Protein AF-A0A1V5QAW3-F1 (afdb_monomer_lite)

Radius of gyration: 20.43 Å; chains: 1; bounding box: 55×37×56 Å

Sequence (153 aa):
MAGRIIGFLFLLMLLAGGYFMFDMFRQIDKVNENIQGEWDIPAQLGEDSCDCWQFTTDGKAEGNTGVALSFTKNKKTGERSNIVEYTYVIEEYTDSADTVRTHIVVTTSGVKRSEMVSREIRITSLSKMEMSVTFVNDRFHTDITRLTRPTMF

pLDDT: mean 74.69, std 13.49, range [30.33, 92.0]

Structure (mmCIF, N/CA/C/O backbone):
data_AF-A0A1V5QAW3-F1
#
_entry.id   AF-A0A1V5QAW3-F1
#
loop_
_atom_site.group_PDB
_atom_site.id
_atom_site.type_symbol
_atom_site.label_atom_id
_atom_site.label_alt_id
_atom_site.label_comp_id
_atom_site.label_asym_id
_atom_site.label_entity_id
_atom_site.label_seq_id
_atom_site.pdbx_PDB_ins_code
_atom_site.Cartn_x
_atom_site.Cartn_y
_atom_site.Cartn_z
_atom_site.occupancy
_atom_site.B_iso_or_equiv
_atom_site.auth_seq_id
_atom_site.auth_comp_id
_atom_site.auth_asym_id
_atom_site.auth_atom_id
_atom_site.pdbx_PDB_model_num
ATOM 1 N N . MET A 1 1 ? 35.613 19.605 -37.678 1.00 63.88 1 MET A N 1
ATOM 2 C CA . MET A 1 1 ? 35.535 18.403 -36.813 1.00 63.88 1 MET A CA 1
ATOM 3 C C . MET A 1 1 ? 34.874 18.683 -35.467 1.00 63.88 1 MET A C 1
ATOM 5 O O . MET A 1 1 ? 33.942 17.963 -35.142 1.00 63.88 1 MET A O 1
ATOM 9 N N . ALA A 1 2 ? 35.259 19.737 -34.735 1.00 70.44 2 ALA A N 1
ATOM 10 C CA . ALA A 1 2 ? 34.699 20.052 -33.410 1.00 70.44 2 ALA A CA 1
ATOM 11 C C . ALA A 1 2 ? 33.154 20.128 -33.355 1.00 70.44 2 ALA A C 1
ATOM 13 O O . ALA A 1 2 ? 32.551 19.498 -32.496 1.00 70.44 2 ALA A O 1
ATOM 14 N N . GLY A 1 3 ? 32.494 20.787 -34.317 1.00 74.81 3 GLY A N 1
ATOM 15 C CA . GLY A 1 3 ? 31.022 20.872 -34.347 1.00 74.81 3 GLY A CA 1
ATOM 16 C C . GLY A 1 3 ? 30.298 19.527 -34.531 1.00 74.81 3 GLY A C 1
ATOM 17 O O . GLY A 1 3 ? 29.207 19.342 -34.002 1.00 74.81 3 GLY A O 1
ATOM 18 N N . ARG A 1 4 ? 30.922 18.552 -35.212 1.00 80.56 4 ARG A N 1
ATOM 19 C CA . ARG A 1 4 ? 30.372 17.188 -35.340 1.00 80.56 4 ARG A CA 1
ATOM 20 C C . ARG A 1 4 ? 30.511 16.397 -34.039 1.00 80.56 4 ARG A C 1
ATOM 22 O O . ARG A 1 4 ? 29.608 15.646 -33.696 1.00 80.56 4 ARG A O 1
ATOM 29 N N . ILE A 1 5 ? 31.609 16.602 -33.310 1.00 84.81 5 ILE A N 1
ATOM 30 C CA . ILE A 1 5 ? 31.850 15.974 -32.003 1.00 84.81 5 ILE A CA 1
ATOM 31 C C . ILE A 1 5 ? 30.857 16.519 -30.965 1.00 84.81 5 ILE A C 1
ATOM 33 O O . ILE A 1 5 ? 30.237 15.743 -30.248 1.00 84.81 5 ILE A O 1
ATOM 37 N N . ILE A 1 6 ? 30.636 17.838 -30.939 1.00 84.25 6 ILE A N 1
ATOM 38 C CA . ILE A 1 6 ? 29.661 18.473 -30.035 1.00 84.25 6 ILE A CA 1
ATOM 39 C C . ILE A 1 6 ? 28.233 18.015 -30.357 1.00 84.25 6 ILE A C 1
ATOM 41 O O . ILE A 1 6 ? 27.489 17.664 -29.446 1.00 84.25 6 ILE A O 1
ATOM 45 N N . GLY A 1 7 ? 27.860 17.955 -31.641 1.00 87.31 7 GLY A N 1
ATOM 46 C CA . GLY A 1 7 ? 26.546 17.450 -32.053 1.00 87.31 7 GLY A CA 1
ATOM 47 C C . GLY A 1 7 ? 26.313 15.991 -31.645 1.00 87.31 7 GLY A C 1
ATOM 48 O O . GLY A 1 7 ? 25.228 15.648 -31.183 1.00 87.31 7 GLY A O 1
ATOM 49 N N . PHE A 1 8 ? 27.343 15.147 -31.742 1.00 89.75 8 PHE A N 1
ATOM 50 C CA . PHE A 1 8 ? 27.276 13.756 -31.292 1.00 89.75 8 PHE A CA 1
ATOM 51 C C . PHE A 1 8 ? 27.103 13.642 -29.768 1.00 89.75 8 PHE A C 1
ATOM 53 O O . PHE A 1 8 ? 26.274 12.865 -29.303 1.00 89.75 8 PHE A O 1
ATOM 60 N N . LEU A 1 9 ? 27.818 14.459 -28.987 1.00 88.00 9 LEU A N 1
ATOM 61 C CA . LEU A 1 9 ? 27.662 14.509 -27.527 1.00 88.00 9 LEU A CA 1
ATOM 62 C C . LEU A 1 9 ? 26.261 14.981 -27.107 1.00 88.00 9 LEU A C 1
ATOM 64 O O . LEU A 1 9 ? 25.666 14.401 -26.202 1.00 88.00 9 LEU A O 1
ATOM 68 N N . PHE A 1 10 ? 25.704 15.981 -27.795 1.00 89.31 10 PHE A N 1
ATOM 69 C CA . PHE A 1 10 ? 24.335 16.446 -27.552 1.00 89.31 10 PHE A CA 1
ATOM 70 C C . PHE A 1 10 ? 23.291 15.365 -27.853 1.00 89.31 10 PHE A C 1
ATOM 72 O O . PHE A 1 10 ? 22.341 15.189 -27.091 1.00 89.31 10 PHE A O 1
ATOM 79 N N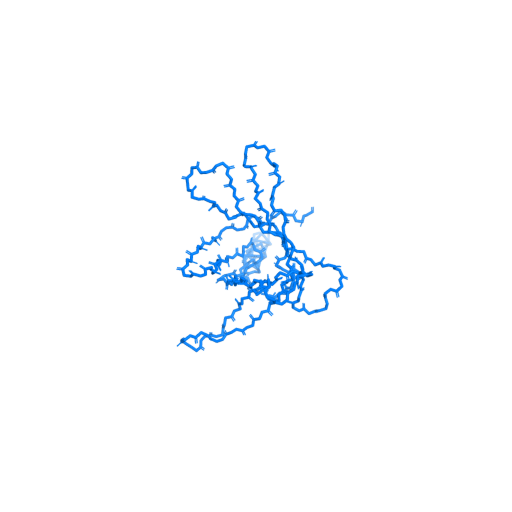 . LEU A 1 11 ? 23.481 14.612 -28.939 1.00 92.00 11 LEU A N 1
ATOM 80 C CA . LEU A 1 11 ? 22.603 13.499 -29.291 1.00 92.00 11 LEU A CA 1
ATOM 81 C C . LEU A 1 11 ? 22.652 12.387 -28.233 1.00 92.00 11 LEU A C 1
ATOM 83 O O . LEU A 1 11 ? 21.608 11.873 -27.842 1.00 92.00 11 LEU A O 1
ATOM 87 N N . LEU A 1 12 ? 23.844 12.055 -27.726 1.00 90.62 12 LEU A N 1
ATOM 88 C CA . LEU A 1 12 ? 24.000 11.091 -26.633 1.00 90.62 12 LEU A CA 1
ATOM 89 C C . LEU A 1 12 ? 23.307 11.559 -25.348 1.00 90.62 12 LEU A C 1
ATOM 91 O O . LEU A 1 12 ? 22.642 10.755 -24.699 1.00 90.62 12 LEU A O 1
ATOM 95 N N . MET A 1 13 ? 23.404 12.847 -25.002 1.00 88.62 13 MET A N 1
ATOM 96 C CA . MET A 1 13 ? 22.686 13.410 -23.852 1.00 88.62 13 MET A CA 1
ATOM 97 C C . MET A 1 13 ? 21.165 13.331 -24.017 1.00 88.62 13 MET A C 1
ATOM 99 O O . MET A 1 13 ? 20.475 12.971 -23.067 1.00 88.62 13 MET A O 1
ATOM 103 N N . LEU A 1 14 ? 20.635 13.617 -25.211 1.00 90.44 14 LEU A N 1
ATOM 104 C CA . LEU A 1 14 ? 19.201 13.500 -25.499 1.00 90.44 14 LEU A CA 1
ATOM 105 C C . LEU A 1 14 ? 18.707 12.054 -25.401 1.00 90.44 14 LEU A C 1
ATOM 107 O O . LEU A 1 14 ? 17.664 11.808 -24.801 1.00 90.44 14 LEU A O 1
ATOM 111 N N . LEU A 1 15 ? 19.461 11.099 -25.952 1.00 90.06 15 LEU A N 1
ATOM 112 C CA . LEU A 1 15 ? 19.127 9.677 -25.863 1.00 90.06 15 LEU A CA 1
ATOM 113 C C . LEU A 1 15 ? 19.179 9.177 -24.415 1.00 90.06 15 LEU A C 1
ATOM 115 O O . LEU A 1 15 ? 18.267 8.476 -23.984 1.00 90.06 15 LEU A O 1
ATOM 119 N N . ALA A 1 16 ? 20.197 9.580 -23.649 1.00 85.69 16 ALA A N 1
ATOM 120 C CA . ALA A 1 16 ? 20.301 9.246 -22.233 1.00 85.69 16 ALA A CA 1
ATOM 121 C C . ALA A 1 16 ? 19.137 9.846 -21.428 1.00 85.69 16 ALA A C 1
ATOM 123 O O . ALA A 1 16 ? 18.463 9.125 -20.697 1.00 85.69 16 ALA A O 1
ATOM 124 N N . GLY A 1 17 ? 18.844 11.138 -21.600 1.00 83.25 17 GLY A N 1
ATOM 125 C CA . GLY A 1 17 ? 17.733 11.807 -20.917 1.00 83.25 17 GLY A CA 1
ATOM 126 C C . GLY A 1 17 ? 16.368 11.211 -21.272 1.00 83.25 17 GLY A C 1
ATOM 127 O O . GLY A 1 17 ? 15.544 10.985 -20.387 1.00 83.25 17 GLY A O 1
ATOM 128 N N . GLY A 1 18 ? 16.146 10.886 -22.549 1.00 83.75 18 GLY A N 1
ATOM 129 C CA . GLY A 1 18 ? 14.936 10.207 -23.010 1.00 83.75 18 GLY A CA 1
ATOM 130 C C . GLY A 1 18 ? 14.784 8.805 -22.417 1.00 83.75 18 GLY A C 1
ATOM 131 O O . GLY A 1 18 ? 13.693 8.445 -21.981 1.00 83.75 18 GLY A O 1
ATOM 132 N N . TYR A 1 19 ? 15.880 8.045 -22.330 1.00 84.25 19 TYR A N 1
ATOM 133 C CA . TYR A 1 19 ? 15.893 6.736 -21.677 1.00 84.25 19 TYR A CA 1
ATOM 134 C C . TYR A 1 19 ? 15.536 6.836 -20.189 1.00 84.25 19 TYR A C 1
ATOM 136 O O . TYR A 1 19 ? 14.671 6.096 -19.732 1.00 84.25 19 TYR A O 1
ATOM 144 N N . PHE A 1 20 ? 16.128 7.782 -19.449 1.00 76.56 20 PHE A N 1
ATOM 145 C CA . PHE A 1 20 ? 15.796 7.997 -18.035 1.00 76.56 20 PHE A CA 1
ATOM 146 C C . PHE A 1 20 ? 14.326 8.373 -17.835 1.00 76.56 20 PHE A C 1
ATOM 148 O O . PHE A 1 20 ? 13.669 7.811 -16.963 1.00 76.56 20 PHE A O 1
ATOM 155 N N . MET A 1 21 ? 13.789 9.274 -18.663 1.00 73.94 21 MET A N 1
ATOM 156 C CA . MET A 1 21 ? 12.374 9.649 -18.602 1.00 73.94 21 MET A CA 1
ATOM 157 C C . MET A 1 21 ? 11.461 8.457 -18.903 1.00 73.94 21 MET A C 1
ATOM 159 O O . MET A 1 21 ? 10.479 8.250 -18.200 1.00 73.94 21 MET A O 1
ATOM 163 N N . PHE A 1 22 ? 11.787 7.641 -19.906 1.00 76.19 22 PHE A N 1
ATOM 164 C CA . PHE A 1 22 ? 11.003 6.449 -20.233 1.00 76.19 22 PHE A CA 1
ATOM 165 C C . PHE A 1 22 ? 11.051 5.397 -19.116 1.00 76.19 22 PHE A C 1
ATOM 167 O O . PHE A 1 22 ? 10.022 4.850 -18.728 1.00 76.19 22 PHE A O 1
ATOM 174 N N . ASP A 1 23 ? 12.235 5.146 -18.562 1.00 73.75 23 ASP A N 1
ATOM 175 C CA . ASP A 1 23 ? 12.438 4.189 -17.475 1.00 73.75 23 ASP A CA 1
ATOM 176 C C . ASP A 1 23 ? 11.713 4.605 -16.182 1.00 73.75 23 ASP A C 1
ATOM 178 O O . ASP A 1 23 ? 11.209 3.756 -15.446 1.00 73.75 23 ASP A O 1
ATOM 182 N N . MET A 1 24 ? 11.584 5.911 -15.941 1.00 64.31 24 MET A N 1
ATOM 183 C CA . MET A 1 24 ? 10.845 6.489 -14.816 1.00 64.31 24 MET A CA 1
ATOM 184 C C . MET A 1 24 ? 9.339 6.180 -14.866 1.00 64.31 24 MET A C 1
ATOM 186 O O . MET A 1 24 ? 8.722 5.950 -13.824 1.00 64.31 24 MET A O 1
ATOM 190 N N . PHE A 1 25 ? 8.762 6.123 -16.071 1.00 66.25 25 PHE A N 1
ATOM 191 C CA . PHE A 1 25 ? 7.346 5.806 -16.297 1.00 66.25 25 PHE A CA 1
ATOM 192 C C . PHE A 1 25 ? 7.084 4.327 -16.595 1.00 66.25 25 PHE A C 1
ATOM 194 O O . PHE A 1 25 ? 5.927 3.934 -16.758 1.00 66.25 25 PHE A O 1
ATOM 201 N N . ARG A 1 26 ? 8.125 3.487 -16.663 1.00 68.25 26 ARG A N 1
ATOM 202 C CA . ARG A 1 26 ? 7.938 2.052 -16.869 1.00 68.25 26 ARG A CA 1
ATOM 203 C C . ARG A 1 26 ? 7.222 1.463 -15.655 1.00 68.25 26 ARG A C 1
ATOM 205 O O . ARG A 1 26 ? 7.683 1.611 -14.522 1.00 68.25 26 ARG A O 1
ATOM 212 N N . GLN A 1 27 ? 6.104 0.787 -15.906 1.00 62.91 27 GLN A N 1
ATOM 213 C CA . GLN A 1 27 ? 5.406 0.019 -14.879 1.00 62.91 27 GLN A CA 1
ATOM 214 C C . GLN A 1 27 ? 6.350 -1.049 -14.318 1.00 62.91 27 GLN A C 1
ATOM 216 O O . GLN A 1 27 ? 7.135 -1.656 -15.054 1.00 62.91 27 GLN A O 1
ATOM 221 N N . ILE A 1 28 ? 6.306 -1.224 -13.002 1.00 69.44 28 ILE A N 1
ATOM 222 C CA . ILE A 1 28 ? 7.052 -2.262 -12.294 1.00 69.44 28 ILE A CA 1
ATOM 223 C C . ILE A 1 28 ? 6.069 -3.363 -11.930 1.00 69.44 28 ILE A C 1
ATOM 225 O O . ILE A 1 28 ? 4.914 -3.074 -11.603 1.00 69.44 28 ILE A O 1
ATOM 229 N N . ASP A 1 29 ? 6.547 -4.602 -11.929 1.00 68.62 29 ASP A N 1
ATOM 230 C CA . ASP A 1 29 ? 5.806 -5.711 -11.347 1.00 68.62 29 ASP A CA 1
ATOM 231 C C . ASP A 1 29 ? 5.481 -5.404 -9.877 1.00 68.62 29 ASP A C 1
ATOM 233 O O . ASP A 1 29 ? 6.319 -4.931 -9.094 1.00 68.62 29 ASP A O 1
ATOM 237 N N . LYS A 1 30 ? 4.220 -5.621 -9.506 1.00 72.56 30 LYS A N 1
ATOM 238 C CA . LYS A 1 30 ? 3.736 -5.411 -8.142 1.00 72.56 30 LYS A CA 1
ATOM 239 C C . LYS A 1 30 ? 4.192 -6.584 -7.287 1.00 72.56 30 LYS A C 1
ATOM 241 O O . LYS A 1 30 ? 3.639 -7.671 -7.380 1.00 72.56 30 LYS A O 1
ATOM 246 N N . VAL A 1 31 ? 5.181 -6.334 -6.444 1.00 73.06 31 VAL A N 1
ATOM 247 C CA . VAL A 1 31 ? 5.679 -7.282 -5.444 1.00 73.06 31 VAL A CA 1
ATOM 248 C C . VAL A 1 31 ? 5.610 -6.642 -4.064 1.00 73.06 31 VAL A C 1
ATOM 250 O O . VAL A 1 31 ? 5.568 -5.416 -3.942 1.00 73.06 31 VAL A O 1
ATOM 253 N N . ASN A 1 32 ? 5.621 -7.462 -3.021 1.00 71.06 32 ASN A N 1
ATOM 254 C CA . ASN A 1 32 ? 5.669 -7.024 -1.626 1.00 71.06 32 ASN A CA 1
ATOM 255 C C . ASN A 1 32 ? 6.829 -6.050 -1.341 1.00 71.06 32 ASN A C 1
ATOM 257 O O . ASN A 1 32 ? 6.623 -5.076 -0.621 1.00 71.06 32 ASN A O 1
ATOM 261 N N . GLU A 1 33 ? 7.997 -6.214 -1.973 1.00 72.44 33 GLU A N 1
ATOM 262 C CA . GLU A 1 33 ? 9.112 -5.249 -1.893 1.00 72.44 33 GLU A CA 1
ATOM 263 C C . GLU A 1 33 ? 8.724 -3.834 -2.358 1.00 72.44 33 GLU A C 1
ATOM 265 O O . GLU A 1 33 ? 9.135 -2.838 -1.765 1.00 72.44 33 GLU A O 1
ATOM 270 N N . ASN A 1 34 ? 7.876 -3.733 -3.384 1.00 71.75 34 ASN A N 1
ATOM 271 C CA . ASN A 1 34 ? 7.456 -2.458 -3.965 1.00 71.75 34 ASN A CA 1
ATOM 272 C C . ASN A 1 34 ? 6.293 -1.800 -3.205 1.00 71.75 34 ASN A C 1
ATOM 274 O O . ASN A 1 34 ? 6.013 -0.626 -3.452 1.00 71.75 34 ASN A O 1
ATOM 278 N N . ILE A 1 35 ? 5.635 -2.530 -2.296 1.00 73.69 35 ILE A N 1
ATOM 279 C CA . ILE A 1 35 ? 4.463 -2.075 -1.526 1.00 73.69 35 ILE A CA 1
ATOM 280 C C . ILE A 1 35 ? 4.835 -1.594 -0.110 1.00 73.69 35 ILE A C 1
ATOM 282 O O . ILE A 1 35 ? 4.027 -0.942 0.550 1.00 73.69 35 ILE A O 1
ATOM 286 N N . GLN A 1 36 ? 6.070 -1.827 0.345 1.00 75.88 36 GLN A N 1
ATOM 287 C CA . GLN A 1 36 ? 6.535 -1.365 1.657 1.00 75.88 36 GLN A CA 1
ATOM 288 C C . GLN A 1 36 ? 6.491 0.168 1.798 1.00 75.88 36 GLN A C 1
ATOM 290 O O . GLN A 1 36 ? 6.826 0.907 0.868 1.00 75.88 36 GLN A O 1
ATOM 295 N N . GLY A 1 37 ? 6.126 0.658 2.987 1.00 76.62 37 GLY A N 1
ATOM 296 C CA . GLY A 1 37 ? 6.075 2.091 3.297 1.00 76.62 37 GLY A CA 1
ATOM 297 C C . GLY A 1 37 ? 5.044 2.456 4.367 1.00 76.62 37 GLY A C 1
ATOM 298 O O . GLY A 1 37 ? 4.370 1.586 4.907 1.00 76.62 37 GLY A O 1
ATOM 299 N N . GLU A 1 38 ? 4.924 3.750 4.674 1.00 79.31 38 GLU A N 1
ATOM 300 C CA . GLU A 1 38 ? 3.888 4.319 5.555 1.00 79.31 38 GLU A CA 1
ATOM 301 C C . GLU A 1 38 ? 2.948 5.194 4.720 1.00 79.31 38 GLU A C 1
ATOM 303 O O . GLU A 1 38 ? 3.405 6.025 3.931 1.00 79.31 38 GLU A O 1
ATOM 308 N N . TRP A 1 39 ? 1.644 4.952 4.831 1.00 76.69 39 TRP A N 1
ATOM 309 C CA . TRP A 1 39 ? 0.593 5.601 4.059 1.00 76.69 39 TRP A CA 1
ATOM 310 C C . TRP A 1 39 ? -0.306 6.366 5.018 1.00 76.69 39 TRP A C 1
ATOM 312 O O . TRP A 1 39 ? -0.995 5.771 5.848 1.00 76.69 39 TRP A O 1
ATOM 322 N N . ASP A 1 40 ? -0.309 7.685 4.876 1.00 75.44 40 ASP A N 1
ATOM 323 C CA . ASP A 1 40 ? -1.132 8.571 5.686 1.00 75.44 40 ASP A CA 1
ATOM 324 C C . ASP A 1 40 ? -2.462 8.804 4.966 1.00 75.44 40 ASP A C 1
ATOM 326 O O . ASP A 1 40 ? -2.522 9.445 3.915 1.00 75.44 40 ASP A O 1
ATOM 330 N N . ILE A 1 41 ? -3.545 8.290 5.542 1.00 71.69 41 ILE A N 1
ATOM 331 C CA . ILE A 1 41 ? -4.909 8.562 5.108 1.00 71.69 41 ILE A CA 1
ATOM 332 C C . ILE A 1 41 ? -5.324 9.880 5.754 1.00 71.69 41 ILE A C 1
ATOM 334 O O . ILE A 1 41 ? -5.512 9.937 6.979 1.00 71.69 41 ILE A O 1
ATOM 338 N N . PRO A 1 42 ? -5.464 10.969 4.976 1.00 62.59 42 PRO A N 1
ATOM 339 C CA . PRO A 1 42 ? -5.964 12.205 5.534 1.00 62.59 42 PRO A CA 1
ATOM 340 C C . PRO A 1 42 ? -7.372 11.940 6.063 1.00 62.59 42 PRO A C 1
ATOM 342 O O . PRO A 1 42 ? -8.302 11.676 5.301 1.00 62.59 42 PRO A O 1
ATOM 345 N N . ALA A 1 43 ? -7.527 12.033 7.383 1.00 57.69 43 ALA A N 1
ATOM 346 C CA . ALA A 1 43 ? -8.840 12.272 7.947 1.00 57.69 43 ALA A CA 1
ATOM 347 C C . ALA A 1 43 ? -9.376 13.593 7.374 1.00 57.69 43 ALA A C 1
ATOM 349 O O . ALA A 1 43 ? -8.607 14.395 6.825 1.00 57.69 43 ALA A O 1
ATOM 350 N N . GLN A 1 44 ? -10.690 13.789 7.456 1.00 59.94 44 GLN A N 1
ATOM 351 C CA . GLN A 1 44 ? -11.378 14.933 6.860 1.00 59.94 44 GLN A CA 1
ATOM 352 C C . GLN A 1 44 ? -10.605 16.248 7.083 1.00 59.94 44 GLN A C 1
ATOM 354 O O . GLN A 1 44 ? -9.971 16.457 8.122 1.00 59.94 44 GLN A O 1
ATOM 359 N N . LEU A 1 45 ? -10.625 17.131 6.079 1.00 54.81 45 LEU A N 1
ATOM 360 C CA . LEU A 1 45 ? -9.962 18.438 6.133 1.00 54.81 45 LEU A CA 1
ATOM 361 C C . LEU A 1 45 ? -10.298 19.157 7.452 1.00 54.81 45 LEU A C 1
ATOM 363 O O . LEU A 1 45 ? -11.454 19.490 7.694 1.00 54.81 45 LEU A O 1
ATOM 367 N N . GLY A 1 46 ? -9.279 19.403 8.282 1.00 58.19 46 GLY A N 1
ATOM 368 C CA . GLY A 1 46 ? -9.418 20.067 9.584 1.00 58.19 46 GLY A CA 1
ATOM 369 C C . GLY A 1 46 ? -9.153 19.182 10.806 1.00 58.19 46 GLY A C 1
ATOM 370 O O . GLY A 1 46 ? -9.062 19.716 11.907 1.00 58.19 46 GLY A O 1
ATOM 371 N N . GLU A 1 47 ? -8.977 17.868 10.640 1.00 69.88 47 GLU A N 1
ATOM 372 C CA . GLU A 1 47 ? -8.641 16.982 11.759 1.00 69.88 47 GLU A CA 1
ATOM 373 C C . GLU A 1 47 ? -7.134 16.923 12.062 1.00 69.88 47 GLU A C 1
ATOM 375 O O . GLU A 1 47 ? -6.287 16.749 11.172 1.00 69.88 47 GLU A O 1
ATOM 380 N N . ASP A 1 48 ? -6.817 16.994 13.360 1.00 78.44 48 ASP A N 1
ATOM 381 C CA . ASP A 1 48 ? -5.463 16.884 13.921 1.00 78.44 48 ASP A CA 1
ATOM 382 C C . ASP A 1 48 ? -4.917 15.446 13.915 1.00 78.44 48 ASP A C 1
ATOM 384 O O . ASP A 1 48 ? -3.756 15.220 14.259 1.00 78.44 48 ASP A O 1
ATOM 388 N N . SER A 1 49 ? -5.733 14.472 13.515 1.00 79.75 49 SER A N 1
ATOM 389 C CA . SER A 1 49 ? -5.371 13.062 13.375 1.00 79.75 49 SER A CA 1
ATOM 390 C C . SER A 1 49 ? -5.380 12.606 11.915 1.00 79.75 49 SER A C 1
ATOM 392 O O . SER A 1 49 ? -6.057 13.180 11.061 1.00 79.75 49 SER 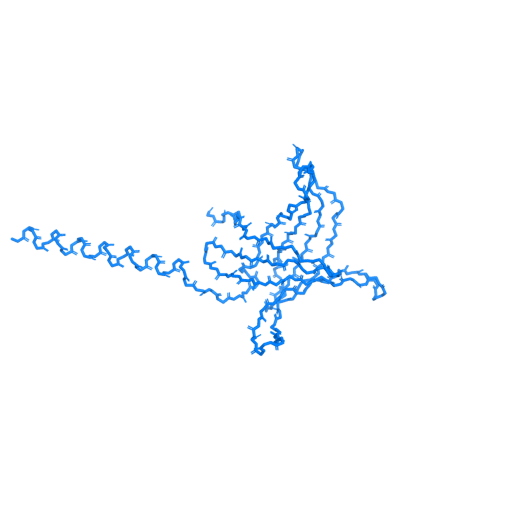A O 1
ATOM 394 N N . CYS A 1 50 ? -4.610 11.566 11.610 1.00 81.25 50 CYS A N 1
ATOM 395 C CA . CYS A 1 50 ? -4.734 10.766 10.389 1.00 81.25 50 CYS A CA 1
ATOM 396 C C . CYS A 1 50 ? -4.710 9.275 10.735 1.00 81.25 50 CYS A C 1
ATOM 398 O O . CYS A 1 50 ? -4.069 8.878 11.712 1.00 81.25 50 CYS A O 1
ATOM 400 N N . ASP A 1 51 ? -5.425 8.475 9.945 1.00 82.00 51 ASP A N 1
ATOM 401 C CA . ASP A 1 51 ? -5.282 7.017 9.968 1.00 82.00 51 ASP A CA 1
ATOM 402 C C . ASP A 1 51 ? -4.056 6.662 9.126 1.00 82.00 51 ASP A C 1
ATOM 404 O O . ASP A 1 51 ? -3.912 7.141 8.005 1.00 82.00 51 ASP A O 1
ATOM 408 N N . CYS A 1 52 ? -3.142 5.882 9.679 1.00 83.56 52 CYS A N 1
ATOM 409 C CA . CYS A 1 52 ? -1.859 5.570 9.074 1.00 83.56 52 CYS A CA 1
ATOM 410 C C . CYS A 1 52 ? -1.729 4.062 8.916 1.00 83.56 52 CYS A C 1
ATOM 412 O O . CYS A 1 52 ? -2.047 3.299 9.830 1.00 83.56 52 CYS A O 1
ATOM 414 N N . TRP A 1 53 ? -1.214 3.646 7.765 1.00 84.56 53 TRP A N 1
ATOM 415 C CA . TRP A 1 53 ? -0.965 2.249 7.438 1.00 84.56 53 TRP A CA 1
ATOM 416 C C . TRP A 1 53 ? 0.506 2.049 7.121 1.00 84.56 53 TRP A C 1
ATOM 418 O O . TRP A 1 53 ? 1.029 2.665 6.201 1.00 84.56 53 TRP A O 1
ATOM 428 N N . GLN A 1 54 ? 1.184 1.187 7.866 1.00 86.00 54 GLN A N 1
ATOM 429 C CA . GLN A 1 54 ? 2.579 0.846 7.628 1.00 86.00 54 GLN A CA 1
ATOM 430 C C . GLN A 1 54 ? 2.680 -0.591 7.122 1.00 86.00 54 GLN A C 1
ATOM 432 O O . GLN A 1 54 ? 2.320 -1.517 7.839 1.00 86.00 54 GLN A O 1
ATOM 437 N N . PHE A 1 55 ? 3.198 -0.771 5.910 1.00 83.56 55 PHE A N 1
ATOM 438 C CA . PHE A 1 55 ? 3.417 -2.067 5.274 1.00 83.56 55 PHE A CA 1
ATOM 439 C C . PHE A 1 55 ? 4.892 -2.436 5.363 1.00 83.56 55 PHE A C 1
ATOM 441 O O . PHE A 1 55 ? 5.761 -1.673 4.931 1.00 83.56 55 PHE A O 1
ATOM 448 N N . THR A 1 56 ? 5.178 -3.613 5.907 1.00 82.06 56 THR A N 1
ATOM 449 C CA . THR A 1 56 ? 6.532 -4.150 6.028 1.00 82.06 56 THR A CA 1
ATOM 450 C C . THR A 1 56 ? 6.592 -5.570 5.480 1.00 82.06 56 THR A C 1
ATOM 452 O O . THR A 1 56 ? 5.593 -6.294 5.416 1.00 82.06 56 THR A O 1
ATOM 455 N N . THR A 1 57 ? 7.786 -5.989 5.066 1.00 74.75 57 THR A N 1
ATOM 456 C CA . THR A 1 57 ? 8.082 -7.419 4.960 1.00 74.75 57 THR A CA 1
ATOM 457 C C . THR A 1 57 ? 8.565 -7.894 6.313 1.00 74.75 57 THR A C 1
ATOM 459 O O . THR A 1 57 ? 9.489 -7.308 6.876 1.00 74.75 57 THR A O 1
ATOM 462 N N . ASP A 1 58 ? 8.011 -8.988 6.812 1.00 64.12 58 ASP A N 1
ATOM 463 C CA . ASP A 1 58 ? 8.482 -9.634 8.042 1.00 64.12 58 ASP A CA 1
ATOM 464 C C . ASP A 1 58 ? 9.839 -10.356 7.869 1.00 64.12 58 ASP A C 1
ATOM 466 O O . ASP A 1 58 ? 10.284 -11.077 8.762 1.00 64.12 58 ASP A O 1
ATOM 470 N N . GLY A 1 59 ? 10.493 -10.194 6.710 1.00 58.50 59 GLY A N 1
ATOM 471 C CA . GLY A 1 59 ? 11.734 -10.876 6.339 1.00 58.50 59 GLY A CA 1
ATOM 472 C C . GLY A 1 59 ? 11.581 -12.391 6.157 1.00 58.50 59 GLY A C 1
ATOM 473 O O . GLY A 1 59 ? 12.579 -13.071 5.933 1.00 58.50 59 GLY A O 1
ATOM 474 N N . LYS A 1 60 ? 10.355 -12.920 6.268 1.00 54.44 60 LYS A N 1
ATOM 475 C CA . LYS A 1 60 ? 9.992 -14.341 6.144 1.00 54.44 60 LYS A CA 1
ATOM 476 C C . LYS A 1 60 ? 8.960 -14.593 5.040 1.00 54.44 60 LYS A C 1
ATOM 478 O O . LYS A 1 60 ? 8.715 -15.746 4.699 1.00 54.44 60 LYS A O 1
ATOM 483 N N . ALA A 1 61 ? 8.351 -13.541 4.504 1.00 55.81 61 ALA A N 1
ATOM 484 C CA . ALA A 1 61 ? 7.324 -13.621 3.485 1.00 55.81 61 ALA A CA 1
ATOM 485 C C . ALA A 1 61 ? 7.912 -14.001 2.118 1.00 55.81 61 ALA A C 1
ATOM 487 O O . ALA A 1 61 ? 8.468 -13.169 1.402 1.00 55.81 61 ALA A O 1
ATOM 488 N N . GLU A 1 62 ? 7.757 -15.268 1.740 1.00 57.94 62 GLU A N 1
ATOM 489 C CA . GLU A 1 62 ? 7.900 -15.702 0.352 1.00 57.94 62 GLU A CA 1
ATOM 490 C C . GLU A 1 62 ? 6.629 -15.333 -0.439 1.00 57.94 62 GLU A C 1
ATOM 492 O O . GLU A 1 62 ? 5.507 -15.626 -0.018 1.00 57.94 62 GLU A O 1
ATOM 497 N N . GLY A 1 63 ? 6.793 -14.702 -1.605 1.00 70.62 63 GLY A N 1
ATOM 498 C CA . GLY A 1 63 ? 5.692 -14.411 -2.530 1.00 70.62 63 GLY A CA 1
ATOM 499 C C . GLY A 1 63 ? 4.944 -13.106 -2.239 1.00 70.62 63 GLY A C 1
ATOM 500 O O . GLY A 1 63 ? 5.553 -12.060 -2.068 1.00 70.62 63 GLY A O 1
ATOM 501 N N . ASN A 1 64 ? 3.610 -13.151 -2.237 1.00 78.88 64 ASN A N 1
ATOM 502 C CA . ASN A 1 64 ? 2.738 -11.968 -2.272 1.00 78.88 64 ASN A CA 1
ATOM 503 C C . ASN A 1 64 ? 2.228 -11.514 -0.892 1.00 78.88 64 ASN A C 1
ATOM 505 O O . ASN A 1 64 ? 1.202 -10.843 -0.811 1.00 78.88 64 ASN A O 1
ATOM 509 N N . THR A 1 65 ? 2.890 -11.897 0.199 1.00 83.06 65 THR A N 1
ATOM 510 C CA . THR A 1 65 ? 2.402 -11.660 1.568 1.00 83.06 65 THR A CA 1
ATOM 511 C C . THR A 1 65 ? 3.305 -10.715 2.367 1.00 83.06 65 THR A C 1
ATOM 513 O O . THR A 1 65 ? 4.439 -10.430 1.971 1.00 83.06 65 THR A O 1
ATOM 516 N N . GLY A 1 66 ? 2.796 -10.207 3.493 1.00 85.06 66 GLY A N 1
ATOM 517 C CA . GLY A 1 66 ? 3.572 -9.447 4.477 1.00 85.06 66 GLY A CA 1
ATOM 518 C C . GLY A 1 66 ? 2.747 -9.004 5.689 1.00 85.06 66 GLY A C 1
ATOM 519 O O . GLY A 1 66 ? 1.648 -9.514 5.922 1.00 85.06 66 GLY A O 1
ATOM 520 N N . VAL A 1 67 ? 3.277 -8.054 6.468 1.00 86.75 67 VAL A N 1
ATOM 521 C CA . VAL A 1 67 ? 2.639 -7.522 7.687 1.00 86.75 67 VAL A CA 1
ATOM 522 C C . VAL A 1 67 ? 2.286 -6.048 7.501 1.00 86.75 67 VAL A C 1
ATOM 524 O O . VAL A 1 67 ? 3.072 -5.264 6.970 1.00 86.75 67 VAL A O 1
ATOM 527 N N . ALA A 1 68 ? 1.087 -5.667 7.932 1.00 87.19 68 ALA A N 1
ATOM 528 C CA . ALA A 1 68 ? 0.610 -4.294 7.941 1.00 87.19 68 ALA A CA 1
ATOM 529 C C . ALA A 1 68 ? 0.239 -3.860 9.365 1.00 87.19 68 ALA A C 1
ATOM 531 O O . ALA A 1 68 ? -0.342 -4.624 10.132 1.00 87.19 68 ALA A O 1
ATOM 532 N N . LEU A 1 69 ? 0.541 -2.614 9.716 1.00 88.31 69 LEU A N 1
ATOM 533 C CA . LEU A 1 69 ? 0.158 -1.987 10.979 1.00 88.31 69 LEU A CA 1
ATOM 534 C C . LEU A 1 69 ? -0.762 -0.804 10.685 1.00 88.31 69 LEU A C 1
ATOM 536 O O . LEU A 1 69 ? -0.378 0.086 9.931 1.00 88.31 69 LEU A O 1
ATOM 540 N N . SER A 1 70 ? -1.941 -0.770 11.302 1.00 87.12 70 SER A N 1
ATOM 541 C CA . SER A 1 70 ? -2.814 0.411 11.307 1.00 87.12 70 SER A CA 1
ATOM 542 C C . SER A 1 70 ? -2.687 1.125 12.645 1.00 87.12 70 SER A C 1
ATOM 544 O O . SER A 1 70 ? -2.642 0.475 13.691 1.00 87.12 70 SER A O 1
ATOM 546 N N . PHE A 1 71 ? -2.594 2.451 12.619 1.00 88.31 71 PHE A N 1
ATOM 547 C CA . PHE A 1 71 ? -2.546 3.284 13.816 1.00 88.31 71 PHE A CA 1
ATOM 548 C C . PHE A 1 71 ? -3.071 4.689 13.525 1.00 88.31 71 PHE A C 1
ATOM 550 O O . PHE A 1 71 ? -3.037 5.167 12.397 1.00 88.31 71 PHE A O 1
ATOM 557 N N . THR A 1 72 ? -3.513 5.394 14.560 1.00 88.44 72 THR A N 1
ATOM 558 C CA . THR A 1 72 ? -3.837 6.819 14.474 1.00 88.44 72 THR A CA 1
ATOM 559 C C . THR A 1 72 ? -2.601 7.643 14.815 1.00 88.44 72 THR A C 1
ATOM 561 O O . THR A 1 72 ? -1.976 7.425 15.853 1.00 88.44 72 THR A O 1
ATOM 564 N N . LYS A 1 73 ? -2.244 8.606 13.965 1.00 87.00 73 LYS A N 1
ATOM 565 C CA . LYS A 1 73 ? -1.122 9.527 14.194 1.00 87.00 73 LYS A CA 1
ATOM 566 C C . LYS A 1 73 ? -1.639 10.929 14.468 1.00 87.00 73 LYS A C 1
ATOM 568 O O . LYS A 1 73 ? -2.444 11.463 13.704 1.00 87.00 73 LYS A O 1
ATOM 573 N N . ASN A 1 74 ? -1.159 11.540 15.543 1.00 85.75 74 ASN A N 1
ATOM 574 C CA . ASN A 1 74 ? -1.390 12.954 15.809 1.00 85.75 74 ASN A CA 1
ATOM 575 C C . ASN A 1 74 ? -0.461 13.791 14.916 1.00 85.75 74 ASN A C 1
ATOM 577 O O . ASN A 1 74 ? 0.760 13.687 15.011 1.00 85.75 74 ASN A O 1
ATOM 581 N N . LYS A 1 75 ? -1.024 14.646 14.058 1.00 80.81 75 LYS A N 1
ATOM 582 C CA . LYS A 1 75 ? -0.262 15.472 13.106 1.00 80.81 75 LYS A CA 1
ATOM 583 C C . LYS A 1 75 ? 0.542 16.588 13.782 1.00 80.81 75 LYS A C 1
ATOM 585 O O . LYS A 1 75 ? 1.501 17.074 13.194 1.00 80.81 75 LYS A O 1
ATOM 590 N N . LYS A 1 76 ? 0.158 17.006 14.993 1.00 81.88 76 LYS A N 1
ATOM 591 C CA . LYS A 1 76 ? 0.832 18.065 15.765 1.00 81.88 76 LYS A CA 1
ATOM 592 C C . LYS A 1 76 ? 1.990 17.527 16.601 1.00 81.88 76 LYS A C 1
ATOM 594 O O . LYS A 1 76 ? 3.035 18.165 16.652 1.00 81.88 76 LYS A O 1
ATOM 599 N N . THR A 1 77 ? 1.803 16.386 17.268 1.00 85.88 77 THR A N 1
ATOM 600 C CA . THR A 1 77 ? 2.802 15.812 18.194 1.00 85.88 77 THR A CA 1
ATOM 601 C C . THR A 1 77 ? 3.610 14.664 17.590 1.00 85.88 77 THR A C 1
ATOM 603 O O . THR A 1 77 ? 4.684 14.349 18.091 1.00 85.88 77 THR A O 1
ATOM 606 N N . GLY A 1 78 ? 3.119 14.033 16.520 1.00 84.00 78 GLY A N 1
ATOM 607 C CA . GLY A 1 78 ? 3.715 12.836 15.920 1.00 84.00 78 GLY A CA 1
ATOM 608 C C . GLY A 1 78 ? 3.432 11.536 16.683 1.00 84.00 78 GLY A C 1
ATOM 609 O O . GLY A 1 78 ? 3.890 10.476 16.260 1.00 84.00 78 GLY A O 1
ATOM 610 N N . GLU A 1 79 ? 2.684 11.593 17.789 1.00 88.38 79 GLU A N 1
ATOM 611 C CA . GLU A 1 79 ? 2.369 10.423 18.611 1.00 88.38 79 GLU A CA 1
ATOM 612 C C . GLU A 1 79 ? 1.462 9.430 17.877 1.00 88.38 79 GLU A C 1
ATOM 614 O O . GLU A 1 79 ? 0.548 9.821 17.144 1.00 88.38 79 GLU A O 1
ATOM 619 N N . ARG A 1 80 ? 1.711 8.135 18.107 1.00 89.38 80 ARG A N 1
ATOM 620 C CA . ARG A 1 80 ? 0.945 7.016 17.545 1.00 89.38 80 ARG A CA 1
ATOM 621 C C . ARG A 1 80 ? 0.035 6.415 18.616 1.00 89.38 80 ARG A C 1
ATOM 623 O O . ARG A 1 80 ? 0.483 6.157 19.730 1.00 89.38 80 ARG A O 1
ATOM 630 N N . SER A 1 81 ? -1.216 6.140 18.271 1.00 87.88 81 SER A N 1
ATOM 631 C CA . SER A 1 81 ? -2.195 5.462 19.126 1.00 87.88 81 SER A CA 1
ATOM 632 C C . SER A 1 81 ? -2.985 4.412 18.337 1.00 87.88 81 SER A C 1
ATOM 634 O O . SER A 1 81 ? -2.922 4.378 17.111 1.00 87.88 81 SER A O 1
ATOM 636 N N . ASN A 1 82 ? -3.713 3.530 19.034 1.00 84.12 82 ASN A N 1
ATOM 637 C CA . ASN A 1 82 ? -4.565 2.493 18.426 1.00 84.12 82 ASN A CA 1
ATOM 638 C C . ASN A 1 82 ? -3.829 1.570 17.434 1.00 84.12 82 ASN A C 1
ATOM 640 O O . ASN A 1 82 ? -4.325 1.313 16.342 1.00 84.12 82 ASN A O 1
ATOM 644 N N . ILE A 1 83 ? -2.638 1.093 17.808 1.00 87.88 83 ILE A N 1
ATOM 645 C CA . ILE A 1 83 ? -1.819 0.220 16.958 1.00 87.88 83 ILE A CA 1
ATOM 646 C C . ILE A 1 83 ? -2.468 -1.165 16.862 1.00 87.88 83 ILE A C 1
ATOM 648 O O . ILE A 1 83 ? -2.660 -1.830 17.881 1.00 87.88 83 ILE A O 1
ATOM 652 N N . VAL A 1 84 ? -2.774 -1.603 15.642 1.00 86.88 84 VAL A N 1
ATOM 653 C CA . VAL A 1 84 ? -3.346 -2.921 15.340 1.00 86.88 84 VAL A CA 1
ATOM 654 C C . VAL A 1 84 ? -2.555 -3.574 14.211 1.00 86.88 84 VAL A C 1
ATOM 656 O O . VAL A 1 84 ? -2.263 -2.933 13.202 1.00 86.88 84 VAL A O 1
ATOM 659 N N . GLU A 1 85 ? -2.226 -4.853 14.380 1.00 88.50 85 GLU A N 1
ATOM 660 C CA . GLU A 1 85 ? -1.461 -5.640 13.413 1.00 88.50 85 GLU A CA 1
ATOM 661 C C . GLU A 1 85 ? -2.353 -6.508 12.522 1.00 88.50 85 GLU A C 1
ATOM 663 O O . GLU A 1 85 ? -3.328 -7.129 12.960 1.00 88.50 85 GLU A O 1
ATOM 668 N N . TYR A 1 86 ? -1.972 -6.566 11.253 1.00 87.81 86 TYR A N 1
ATOM 669 C CA . TYR A 1 86 ? -2.635 -7.297 10.194 1.00 87.81 86 TYR A CA 1
ATOM 670 C C . TYR A 1 86 ? -1.609 -8.062 9.361 1.00 87.81 86 TYR A C 1
ATOM 672 O O . TYR A 1 86 ? -0.465 -7.638 9.205 1.00 87.81 86 TYR A O 1
ATOM 680 N N . THR A 1 87 ? -2.038 -9.159 8.757 1.00 87.94 87 THR A N 1
ATOM 681 C CA . THR A 1 87 ? -1.342 -9.772 7.627 1.00 87.94 87 THR A CA 1
ATOM 682 C C . THR A 1 87 ? -1.947 -9.246 6.333 1.00 87.94 87 THR A C 1
ATOM 684 O O . THR A 1 87 ? -3.150 -8.996 6.269 1.00 87.94 87 THR A O 1
ATOM 687 N N . TYR A 1 88 ? -1.135 -9.051 5.298 1.00 86.75 88 TYR A N 1
ATOM 688 C CA . TYR A 1 88 ? -1.640 -8.685 3.978 1.00 86.75 88 TYR A CA 1
ATOM 689 C C . TYR A 1 88 ? -1.244 -9.697 2.908 1.00 86.75 88 TYR A C 1
ATOM 691 O O . TYR A 1 88 ? -0.208 -10.356 3.015 1.00 86.75 88 TYR A O 1
ATOM 699 N N . VAL A 1 89 ? -2.071 -9.786 1.867 1.00 87.06 89 VAL A N 1
ATOM 700 C CA . VAL A 1 89 ? -1.846 -10.587 0.659 1.00 87.06 89 VAL A CA 1
ATOM 701 C C . VAL A 1 89 ? -2.143 -9.727 -0.570 1.00 87.06 89 VAL A C 1
ATOM 703 O O . VAL A 1 89 ? -3.130 -8.993 -0.596 1.00 87.06 89 VAL A O 1
ATOM 706 N N . ILE A 1 90 ? -1.278 -9.797 -1.579 1.00 84.94 90 ILE A N 1
ATOM 707 C CA . ILE A 1 90 ? -1.472 -9.167 -2.886 1.00 84.94 90 ILE A CA 1
ATOM 708 C C . ILE A 1 90 ? -2.174 -10.176 -3.793 1.00 84.94 90 ILE A C 1
ATOM 710 O O . ILE A 1 90 ? -1.614 -11.227 -4.115 1.00 84.94 90 ILE A O 1
ATOM 714 N N . GLU A 1 91 ? -3.388 -9.838 -4.214 1.00 86.75 91 GLU A N 1
ATOM 715 C CA . GLU A 1 91 ? -4.234 -10.703 -5.034 1.00 86.75 91 GLU A CA 1
ATOM 716 C C . GLU A 1 91 ? -4.690 -9.978 -6.303 1.00 86.75 91 GLU A C 1
ATOM 718 O O . GLU A 1 91 ? -4.825 -8.748 -6.349 1.00 86.75 91 GLU A O 1
ATOM 723 N N . GLU A 1 92 ? -4.914 -10.758 -7.356 1.00 86.69 92 GLU A N 1
ATOM 724 C CA . GLU A 1 92 ? -5.563 -10.288 -8.573 1.00 86.69 92 GLU A CA 1
ATOM 725 C C . GLU A 1 92 ? -7.048 -10.638 -8.529 1.00 86.69 92 GLU A C 1
ATOM 727 O O . GLU A 1 92 ? -7.430 -11.750 -8.166 1.00 86.69 92 GLU A O 1
ATOM 732 N N . TYR A 1 93 ? -7.890 -9.697 -8.940 1.00 84.19 93 TYR A N 1
ATOM 733 C CA . TYR A 1 93 ? -9.318 -9.907 -9.104 1.00 84.19 93 TYR A CA 1
ATOM 734 C C . TYR A 1 93 ? -9.764 -9.395 -10.471 1.00 84.19 93 TYR A C 1
ATOM 736 O O . TYR A 1 93 ? -9.190 -8.463 -11.030 1.00 84.19 93 TYR A O 1
ATOM 744 N N . THR A 1 94 ? -10.807 -10.006 -11.018 1.00 83.88 94 THR A N 1
ATOM 745 C CA . THR A 1 94 ? -11.441 -9.531 -12.252 1.00 83.88 94 THR A CA 1
ATOM 746 C C . THR A 1 94 ? -12.632 -8.662 -11.874 1.00 83.88 94 THR A C 1
ATOM 748 O O . THR A 1 94 ? -13.489 -9.089 -11.097 1.00 83.88 94 THR A O 1
ATOM 751 N N . ASP A 1 95 ? -12.662 -7.419 -12.354 1.00 79.12 95 ASP A N 1
ATOM 752 C CA . ASP A 1 95 ? -13.777 -6.513 -12.085 1.00 79.12 95 ASP A CA 1
ATOM 753 C C . ASP A 1 95 ? -15.009 -6.829 -12.957 1.00 79.12 95 ASP A C 1
ATOM 755 O O . ASP A 1 95 ? -15.000 -7.712 -13.814 1.00 79.12 95 ASP A O 1
ATOM 759 N N . SER A 1 96 ? -16.106 -6.095 -12.754 1.00 80.44 96 SER A N 1
ATOM 760 C CA . SER A 1 96 ? -17.341 -6.290 -13.527 1.00 80.44 96 SER A CA 1
ATOM 761 C C . SER A 1 96 ? -17.222 -5.916 -15.011 1.00 80.44 96 SER A C 1
ATOM 763 O O . SER A 1 96 ? -18.163 -6.150 -15.764 1.00 80.44 96 SER A O 1
ATOM 765 N N . ALA A 1 97 ? -16.114 -5.294 -15.421 1.00 85.75 97 ALA A N 1
ATOM 766 C CA . ALA A 1 97 ? -15.794 -4.948 -16.800 1.00 85.75 97 ALA A CA 1
ATOM 767 C C . ALA A 1 97 ? -14.754 -5.911 -17.408 1.00 85.75 97 ALA A C 1
ATOM 769 O O . ALA A 1 97 ? -14.137 -5.574 -18.417 1.00 85.75 97 ALA A O 1
ATOM 770 N N . ASP A 1 98 ? -14.553 -7.084 -16.795 1.00 83.50 98 ASP A N 1
ATOM 771 C CA . ASP A 1 98 ? -13.603 -8.120 -17.224 1.00 83.50 98 ASP A CA 1
ATOM 772 C C . ASP A 1 98 ? -12.140 -7.638 -17.261 1.00 83.50 98 ASP A C 1
ATOM 774 O O . ASP A 1 98 ? -11.290 -8.145 -17.991 1.00 83.50 98 ASP A O 1
ATOM 778 N N . THR A 1 99 ? -11.832 -6.611 -16.466 1.00 79.25 99 THR A N 1
ATOM 779 C CA . THR A 1 99 ? -10.478 -6.079 -16.338 1.00 79.25 99 THR A CA 1
ATOM 780 C C . THR A 1 99 ? -9.804 -6.714 -15.131 1.00 79.25 99 THR A C 1
ATOM 782 O O . THR A 1 99 ? -10.287 -6.584 -14.002 1.00 79.25 99 THR A O 1
ATOM 785 N N . VAL A 1 100 ? -8.661 -7.369 -15.353 1.00 80.62 100 VAL A N 1
ATOM 786 C CA . VAL A 1 100 ? -7.812 -7.875 -14.268 1.00 80.62 100 VAL A CA 1
ATOM 787 C C . VAL A 1 100 ? -7.201 -6.689 -13.528 1.00 80.62 100 VAL A C 1
ATOM 789 O O . VAL A 1 100 ? -6.530 -5.835 -14.112 1.00 80.62 100 VAL A O 1
ATOM 792 N N . ARG A 1 101 ? -7.456 -6.622 -12.226 1.00 80.31 101 ARG A N 1
ATOM 793 C CA . ARG A 1 101 ? -6.955 -5.596 -11.314 1.00 80.31 101 ARG A CA 1
ATOM 794 C C . ARG A 1 101 ? -6.254 -6.253 -10.138 1.00 80.31 101 ARG A C 1
ATOM 796 O O . ARG A 1 101 ? -6.518 -7.397 -9.801 1.00 80.31 101 ARG A O 1
ATOM 803 N N . THR A 1 102 ? -5.381 -5.499 -9.485 1.00 82.94 102 THR A N 1
ATOM 804 C CA . THR A 1 102 ? -4.659 -5.959 -8.294 1.00 82.94 102 THR A CA 1
ATOM 805 C C . THR A 1 102 ? -5.152 -5.206 -7.070 1.00 82.94 102 THR A C 1
ATOM 807 O O . THR A 1 102 ? -5.279 -3.975 -7.107 1.00 82.94 102 THR A O 1
ATOM 810 N N . HIS A 1 103 ? -5.351 -5.921 -5.973 1.00 84.75 103 HIS A N 1
ATOM 811 C CA . HIS A 1 103 ? -5.618 -5.333 -4.671 1.00 84.75 103 HIS A CA 1
ATOM 812 C C . HIS A 1 103 ? -4.747 -5.959 -3.581 1.00 84.75 103 HIS A C 1
ATOM 814 O O . HIS A 1 103 ? -4.069 -6.964 -3.782 1.00 84.75 103 HIS A O 1
ATOM 820 N N . ILE A 1 104 ? -4.747 -5.310 -2.428 1.00 84.88 104 ILE A N 1
ATOM 821 C CA . ILE A 1 104 ? -4.124 -5.775 -1.204 1.00 84.88 104 ILE A CA 1
ATOM 822 C C . ILE A 1 104 ? -5.270 -6.096 -0.254 1.00 84.88 104 ILE A C 1
ATOM 824 O O . ILE A 1 104 ? -6.056 -5.210 0.096 1.00 84.88 104 ILE A O 1
ATOM 828 N N . VAL A 1 105 ? -5.365 -7.355 0.149 1.00 85.00 105 VAL A N 1
ATOM 829 C CA . VAL A 1 105 ? -6.300 -7.805 1.177 1.00 85.00 105 VAL A CA 1
ATOM 830 C C . VAL A 1 105 ? -5.552 -7.815 2.495 1.00 85.00 105 VAL A C 1
ATOM 832 O O . VAL A 1 105 ? -4.499 -8.436 2.603 1.00 85.00 105 VAL A O 1
ATOM 835 N N . VAL A 1 106 ? -6.075 -7.104 3.488 1.00 86.06 106 VAL A N 1
ATOM 836 C CA . VAL A 1 106 ? -5.446 -6.947 4.799 1.00 86.06 106 VAL A CA 1
ATOM 837 C C . VAL A 1 106 ? -6.358 -7.543 5.862 1.00 86.06 106 VAL A C 1
ATOM 839 O O . VAL A 1 106 ? -7.493 -7.096 6.002 1.00 86.06 106 VAL A O 1
ATOM 842 N N . THR A 1 107 ? -5.885 -8.532 6.614 1.00 85.81 107 THR A N 1
ATOM 843 C CA . THR A 1 107 ? -6.679 -9.304 7.580 1.00 85.81 107 THR A CA 1
ATOM 844 C C . THR A 1 107 ? -6.056 -9.238 8.970 1.00 85.81 107 THR A C 1
ATOM 846 O O . THR A 1 107 ? -4.838 -9.283 9.114 1.00 85.81 107 THR A O 1
ATOM 849 N N . THR A 1 108 ? -6.876 -9.103 10.014 1.00 84.94 108 THR A N 1
ATOM 850 C CA . THR A 1 108 ? -6.383 -9.015 11.400 1.00 84.94 108 THR A CA 1
ATOM 851 C C . THR A 1 108 ? -5.557 -10.246 11.800 1.00 84.94 108 THR A C 1
ATOM 853 O O . THR A 1 108 ? -5.951 -11.388 11.557 1.00 84.94 108 THR A O 1
ATOM 856 N N . SER A 1 109 ? -4.404 -10.009 12.435 1.00 82.56 109 SER A N 1
ATOM 857 C CA . SER A 1 109 ? -3.461 -11.055 12.857 1.00 82.56 109 SER A CA 1
ATOM 858 C C . SER A 1 109 ? -3.739 -11.524 14.290 1.00 82.56 109 SER A C 1
ATOM 860 O O . SER A 1 109 ? -4.110 -10.727 15.149 1.00 82.56 109 SER A O 1
ATOM 862 N N . GLY A 1 110 ? -3.560 -12.820 14.574 1.00 76.19 110 GLY A N 1
ATOM 863 C CA . GLY A 1 110 ? -3.577 -13.359 15.945 1.00 76.19 110 GLY A CA 1
ATOM 864 C C . GLY A 1 110 ? -4.919 -13.299 16.695 1.00 76.19 110 GLY A C 1
ATOM 865 O O . GLY A 1 110 ? -4.941 -13.518 17.906 1.00 76.19 110 GLY A O 1
ATOM 866 N N . VAL A 1 111 ? -6.033 -13.026 16.008 1.00 79.50 111 VAL A N 1
ATOM 867 C CA . VAL A 1 111 ? -7.378 -12.920 16.608 1.00 79.50 111 VAL A CA 1
ATOM 868 C C . VAL A 1 111 ? -8.240 -14.163 16.365 1.00 79.50 111 VAL A C 1
ATOM 870 O O . VAL A 1 111 ? -7.966 -14.982 15.482 1.00 79.50 111 VAL A O 1
ATOM 873 N N . LYS A 1 112 ? -9.325 -14.316 17.139 1.00 76.88 112 LYS A N 1
ATOM 874 C CA . LYS A 1 112 ? -10.312 -15.381 16.897 1.00 76.88 112 LYS A CA 1
ATOM 875 C C . LYS A 1 112 ? -11.012 -15.155 15.557 1.00 76.88 112 LYS A C 1
ATOM 877 O O . LYS A 1 112 ? -11.248 -14.024 15.152 1.00 76.88 112 LYS A O 1
ATOM 882 N N . ARG A 1 113 ? -11.460 -16.233 14.904 1.00 74.69 113 ARG A N 1
ATOM 883 C CA . ARG A 1 113 ? -12.137 -16.159 13.593 1.00 74.69 113 ARG A CA 1
ATOM 884 C C . ARG A 1 113 ? -13.381 -15.258 13.579 1.00 74.69 113 ARG A C 1
ATOM 886 O O . ARG A 1 113 ? -13.665 -14.641 12.564 1.00 74.69 113 ARG A O 1
ATOM 893 N N . SER A 1 114 ? -14.109 -15.167 14.693 1.00 73.06 114 SER A N 1
ATOM 894 C CA . SER A 1 114 ? -15.271 -14.276 14.849 1.00 73.06 114 SER A CA 1
ATOM 895 C C . SER A 1 114 ? -14.914 -12.789 14.933 1.00 73.06 114 SER A C 1
ATOM 897 O O . SER A 1 114 ? -15.792 -11.947 14.804 1.00 73.06 114 SER A O 1
ATOM 899 N N . GLU A 1 115 ? -13.646 -12.477 15.187 1.00 69.75 115 GLU A N 1
ATOM 900 C CA . GLU A 1 115 ? -13.091 -11.128 15.341 1.00 69.75 115 GLU A CA 1
ATOM 901 C C . GLU A 1 115 ? -12.213 -10.758 14.132 1.00 69.75 115 GLU A C 1
ATOM 903 O O . GLU A 1 115 ? -11.579 -9.702 14.110 1.00 69.75 115 GLU A O 1
ATOM 908 N N . MET A 1 116 ? -12.153 -11.636 13.123 1.00 74.75 116 MET A N 1
ATOM 909 C CA . MET A 1 116 ? -11.413 -11.377 11.899 1.00 74.75 116 MET A CA 1
ATOM 910 C C . MET A 1 116 ? -12.097 -10.277 11.094 1.00 74.75 116 MET A C 1
ATOM 912 O O . MET A 1 116 ? -13.258 -10.404 10.709 1.00 74.75 116 MET A O 1
ATOM 916 N N . VAL A 1 117 ? -11.350 -9.216 10.807 1.00 79.06 117 VAL A N 1
ATOM 917 C CA . VAL A 1 117 ? -11.773 -8.121 9.933 1.00 79.06 117 VAL A CA 1
ATOM 918 C C . VAL A 1 117 ? -10.827 -8.105 8.745 1.00 79.06 117 VAL A C 1
ATOM 920 O O . VAL A 1 117 ? -9.613 -8.182 8.930 1.00 79.06 117 VAL A O 1
ATOM 923 N N . SER A 1 118 ? -11.385 -8.022 7.537 1.00 79.12 118 SER A N 1
ATOM 924 C CA . SER A 1 118 ? -10.610 -7.851 6.308 1.00 79.12 118 SER A CA 1
ATOM 925 C C . SER A 1 118 ? -10.905 -6.493 5.684 1.00 79.12 118 SER A C 1
ATOM 927 O O . SER A 1 118 ? -12.059 -6.073 5.639 1.00 79.12 118 SER A O 1
ATOM 929 N N . ARG A 1 119 ? -9.864 -5.806 5.217 1.00 79.00 119 ARG A N 1
ATOM 930 C CA . ARG A 1 119 ? -9.946 -4.538 4.486 1.00 79.00 119 ARG A CA 1
ATOM 931 C C . ARG A 1 119 ? -9.296 -4.694 3.118 1.00 79.00 119 ARG A C 1
ATOM 933 O O . ARG A 1 119 ? -8.309 -5.412 2.986 1.00 79.00 119 ARG A O 1
ATOM 940 N N . GLU A 1 120 ? -9.845 -4.016 2.117 1.00 81.38 120 GLU A N 1
ATOM 941 C CA . GLU A 1 120 ? -9.343 -4.057 0.742 1.00 81.38 120 GLU A CA 1
ATOM 942 C C . GLU A 1 120 ? -8.698 -2.716 0.372 1.00 81.38 120 GLU A C 1
ATOM 944 O O . GLU A 1 120 ? -9.260 -1.643 0.614 1.00 81.38 120 GLU A O 1
ATOM 949 N N . ILE A 1 121 ? -7.528 -2.777 -0.264 1.00 80.44 121 ILE A N 1
ATOM 950 C CA . ILE A 1 121 ? -6.852 -1.613 -0.835 1.00 80.44 121 ILE A CA 1
ATOM 951 C C . ILE A 1 121 ? -6.560 -1.873 -2.309 1.00 80.44 121 ILE A C 1
ATOM 953 O O . ILE A 1 121 ? -5.816 -2.784 -2.657 1.00 80.44 121 ILE A O 1
ATOM 957 N N . ARG A 1 122 ? -7.138 -1.073 -3.202 1.00 82.38 122 ARG A N 1
ATOM 958 C CA . ARG A 1 122 ? -6.992 -1.240 -4.654 1.00 82.38 122 ARG A CA 1
ATOM 959 C C . ARG A 1 122 ? -5.826 -0.423 -5.169 1.00 82.38 122 ARG A C 1
ATOM 961 O O . ARG A 1 122 ? -5.753 0.771 -4.898 1.00 82.38 122 ARG A O 1
ATOM 968 N N . ILE A 1 123 ? -4.952 -1.035 -5.962 1.00 77.81 123 ILE A N 1
ATOM 969 C CA . ILE A 1 123 ? -3.818 -0.330 -6.567 1.00 77.81 123 ILE A CA 1
ATOM 970 C C . ILE A 1 123 ? -4.269 0.253 -7.906 1.00 77.81 123 ILE A C 1
ATOM 972 O O . ILE A 1 123 ? -4.521 -0.496 -8.852 1.00 77.81 123 ILE A O 1
ATOM 976 N N . THR A 1 124 ? -4.359 1.579 -7.993 1.00 74.81 124 THR A N 1
ATOM 977 C CA . THR A 1 124 ? -4.852 2.294 -9.182 1.00 74.81 124 THR A CA 1
ATOM 978 C C . THR A 1 124 ? -3.732 2.683 -10.145 1.00 74.81 124 THR A C 1
ATOM 980 O O . THR A 1 124 ? -3.954 2.711 -11.353 1.00 74.81 124 THR A O 1
ATOM 983 N N . SER A 1 125 ? -2.519 2.920 -9.641 1.00 70.56 125 SER A N 1
ATOM 984 C CA . SER A 1 125 ? -1.323 3.194 -10.446 1.00 70.56 125 SER A CA 1
ATOM 985 C C . SER A 1 125 ? -0.061 2.743 -9.708 1.00 70.56 125 SER A C 1
ATOM 987 O O . SER A 1 125 ? 0.001 2.858 -8.485 1.00 70.56 125 SER A O 1
ATOM 989 N N . LEU A 1 126 ? 0.946 2.242 -10.433 1.00 72.69 126 LEU A N 1
ATOM 990 C CA . LEU A 1 126 ? 2.283 1.959 -9.899 1.00 72.69 126 LEU A CA 1
ATOM 991 C C . LEU A 1 126 ? 3.364 2.346 -10.918 1.00 72.69 126 LEU A C 1
ATOM 993 O O . LEU A 1 126 ? 3.363 1.877 -12.056 1.00 72.69 126 LEU A O 1
ATOM 997 N N . SER A 1 127 ? 4.317 3.158 -10.475 1.00 67.75 127 SER A N 1
ATOM 998 C CA . SER A 1 127 ? 5.524 3.551 -11.204 1.00 67.75 127 SER A CA 1
ATOM 999 C C . SER A 1 127 ? 6.735 3.561 -10.264 1.00 67.75 127 SER A C 1
ATOM 1001 O O . SER A 1 127 ? 6.601 3.372 -9.054 1.00 67.75 127 SER A O 1
ATOM 1003 N N . LYS A 1 128 ? 7.934 3.832 -10.795 1.00 65.56 128 LYS A N 1
ATOM 1004 C CA . LYS A 1 128 ? 9.141 4.014 -9.964 1.00 65.56 128 LYS A CA 1
ATOM 1005 C C . LYS A 1 128 ? 9.059 5.217 -9.024 1.00 65.56 128 LYS A C 1
ATOM 1007 O O . LYS A 1 128 ? 9.741 5.220 -7.999 1.00 65.56 128 LYS A O 1
ATOM 1012 N N . MET A 1 129 ? 8.248 6.216 -9.365 1.00 60.34 129 MET A N 1
ATOM 1013 C CA . MET A 1 129 ? 8.123 7.453 -8.595 1.00 60.34 129 MET A CA 1
ATOM 1014 C C . MET A 1 129 ? 6.933 7.455 -7.644 1.00 60.34 129 MET A C 1
ATOM 1016 O O . MET A 1 129 ? 7.038 7.968 -6.535 1.00 60.34 129 MET A O 1
ATOM 1020 N N . GLU A 1 130 ? 5.803 6.921 -8.096 1.00 65.00 130 GLU A N 1
ATOM 1021 C CA . GLU A 1 130 ? 4.512 7.085 -7.440 1.00 65.00 130 GLU A CA 1
ATOM 1022 C C . GLU A 1 130 ? 3.700 5.797 -7.524 1.00 65.00 130 GLU A C 1
ATOM 1024 O O . GLU A 1 130 ? 3.656 5.126 -8.561 1.00 65.00 130 GLU A O 1
ATOM 1029 N N . MET A 1 131 ? 3.035 5.490 -6.419 1.00 71.50 131 MET A N 1
ATOM 1030 C CA . MET A 1 131 ? 1.964 4.515 -6.349 1.00 71.50 131 MET A CA 1
ATOM 1031 C C . MET A 1 131 ? 0.707 5.253 -5.894 1.00 71.50 131 MET A C 1
ATOM 1033 O O . MET A 1 131 ? 0.770 6.101 -5.004 1.00 71.50 131 MET A O 1
ATOM 1037 N N . SER A 1 132 ? -0.423 4.929 -6.507 1.00 72.44 132 SER A N 1
ATOM 1038 C CA . SER A 1 132 ? -1.729 5.461 -6.129 1.00 72.44 132 SER A CA 1
ATOM 1039 C C . SER A 1 132 ? -2.631 4.306 -5.729 1.00 72.44 132 SER A C 1
ATOM 1041 O O . SER A 1 132 ? -2.622 3.244 -6.366 1.00 72.44 132 SER A O 1
ATOM 1043 N N . VAL A 1 133 ? -3.396 4.509 -4.658 1.00 74.25 133 VAL A N 1
ATOM 1044 C CA . VAL A 1 133 ? -4.253 3.475 -4.078 1.00 74.25 133 VAL A CA 1
ATOM 1045 C C . VAL A 1 133 ? -5.612 4.040 -3.684 1.00 74.25 133 VAL A C 1
ATOM 1047 O O . VAL A 1 133 ? -5.747 5.214 -3.342 1.00 74.25 133 VAL A O 1
ATOM 1050 N N . THR A 1 134 ? -6.622 3.181 -3.696 1.00 74.31 134 THR A N 1
ATOM 1051 C CA . THR A 1 134 ? -7.960 3.483 -3.186 1.00 74.31 134 THR A CA 1
ATOM 1052 C C . THR A 1 134 ? -8.258 2.535 -2.037 1.00 74.31 134 THR A C 1
ATOM 1054 O O . THR A 1 134 ? -8.263 1.316 -2.217 1.00 74.31 134 THR A O 1
ATOM 1057 N N . PHE A 1 135 ? -8.534 3.087 -0.859 1.00 73.50 135 PHE A N 1
ATOM 1058 C CA . PHE A 1 135 ? -8.993 2.299 0.281 1.00 73.50 135 PHE A CA 1
ATOM 1059 C C . PHE A 1 135 ? -10.486 2.008 0.129 1.00 73.50 135 PHE A C 1
ATOM 1061 O O . PHE A 1 135 ? -11.284 2.913 -0.138 1.00 73.50 135 PHE A O 1
ATOM 1068 N N . VAL A 1 136 ? -10.863 0.742 0.294 1.00 70.81 136 VAL A N 1
ATOM 1069 C CA . VAL A 1 136 ? -12.245 0.275 0.192 1.00 70.81 136 VAL A CA 1
ATOM 1070 C C . VAL A 1 136 ? -12.689 -0.192 1.572 1.00 70.81 136 VAL A C 1
ATOM 1072 O O . VAL A 1 136 ? -12.179 -1.179 2.100 1.00 70.81 136 VAL A O 1
ATOM 1075 N N . ASN A 1 137 ? -13.639 0.528 2.166 1.00 64.31 137 ASN A N 1
ATOM 1076 C CA . ASN A 1 137 ? -14.204 0.171 3.464 1.00 64.31 137 ASN A CA 1
ATOM 1077 C C . ASN A 1 137 ? -15.727 0.276 3.418 1.00 64.31 137 ASN A C 1
ATOM 1079 O O . ASN A 1 137 ? -16.236 1.382 3.274 1.00 64.31 137 ASN A O 1
ATOM 1083 N N . ASP A 1 138 ? -16.437 -0.855 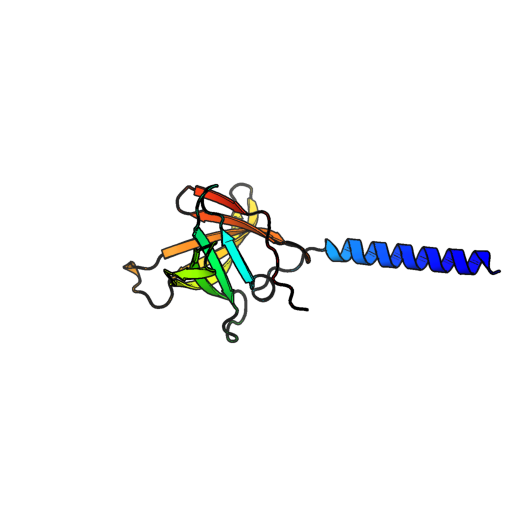3.507 1.00 52.59 138 ASP A N 1
ATOM 1084 C CA . ASP A 1 138 ? -17.885 -0.959 3.751 1.00 52.59 138 ASP A CA 1
ATOM 1085 C C . ASP A 1 138 ? -18.734 0.203 3.186 1.00 52.59 138 ASP A C 1
ATOM 1087 O O . ASP A 1 138 ? -19.540 0.809 3.891 1.00 52.59 138 ASP A O 1
ATOM 1091 N N . ARG A 1 139 ? -18.587 0.469 1.872 1.00 41.72 139 ARG A N 1
ATOM 1092 C CA . ARG A 1 139 ? -19.307 1.475 1.043 1.00 41.72 139 ARG A CA 1
ATOM 1093 C C . ARG A 1 139 ? -18.724 2.893 0.969 1.00 41.72 139 ARG A C 1
ATOM 1095 O O . ARG A 1 139 ? -19.287 3.720 0.255 1.00 41.72 139 ARG A O 1
ATOM 1102 N N . PHE A 1 140 ? -17.596 3.169 1.612 1.00 44.47 140 PHE A N 1
ATOM 1103 C CA . PHE A 1 140 ? -16.821 4.393 1.412 1.00 44.47 140 PHE A CA 1
ATOM 1104 C C . PHE A 1 140 ? -15.567 4.102 0.579 1.00 44.47 140 PHE A C 1
ATOM 1106 O O . PHE A 1 140 ? -14.814 3.164 0.855 1.00 44.47 140 PHE A O 1
ATOM 1113 N N . HIS A 1 141 ? -15.363 4.917 -0.457 1.00 53.31 141 HIS A N 1
ATOM 1114 C CA . HIS A 1 141 ? -14.147 4.940 -1.262 1.00 53.31 141 HIS A CA 1
ATOM 1115 C C . HIS A 1 141 ? -13.407 6.237 -0.963 1.00 53.31 141 HIS A C 1
ATOM 1117 O O . HIS A 1 141 ? -13.964 7.319 -1.149 1.00 53.31 141 HIS A O 1
ATOM 1123 N N . THR A 1 142 ? -12.164 6.117 -0.508 1.00 54.28 142 THR A N 1
ATOM 1124 C CA . THR A 1 142 ? -11.268 7.263 -0.360 1.00 54.28 142 THR A CA 1
ATOM 1125 C C . THR A 1 142 ? -10.104 7.063 -1.315 1.00 54.28 142 THR A C 1
ATOM 1127 O O . THR A 1 142 ? -9.290 6.153 -1.132 1.00 54.28 142 THR A O 1
ATOM 1130 N N . ASP A 1 143 ? -10.053 7.899 -2.349 1.00 52.00 143 ASP A N 1
ATOM 1131 C CA . ASP A 1 143 ? -8.946 7.928 -3.296 1.00 52.00 143 ASP A CA 1
ATOM 1132 C C . ASP A 1 143 ? -7.755 8.649 -2.668 1.00 52.00 143 ASP A C 1
ATOM 1134 O O . ASP A 1 143 ? -7.867 9.788 -2.210 1.00 52.00 143 ASP A O 1
ATOM 1138 N N . ILE A 1 144 ? -6.600 7.987 -2.655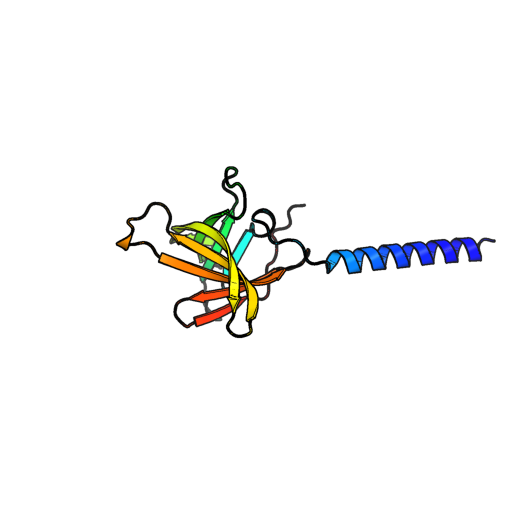 1.00 58.00 144 ILE A N 1
ATOM 1139 C CA . ILE A 1 144 ? -5.356 8.554 -2.145 1.00 58.00 144 ILE A CA 1
ATOM 1140 C C . ILE A 1 144 ? -4.354 8.550 -3.289 1.00 58.00 144 ILE A C 1
ATOM 1142 O O . ILE A 1 144 ? -3.809 7.521 -3.688 1.00 58.00 144 ILE A O 1
ATOM 1146 N N . THR A 1 145 ? -4.143 9.732 -3.861 1.00 46.53 145 THR A N 1
ATOM 1147 C CA . THR A 1 145 ? -3.326 9.869 -5.068 1.00 46.53 145 THR A CA 1
ATOM 1148 C C . THR A 1 145 ? -1.831 9.894 -4.768 1.00 46.53 145 THR A C 1
ATOM 1150 O O . THR A 1 145 ? -1.069 9.436 -5.607 1.00 46.53 145 THR A O 1
ATOM 1153 N N . ARG A 1 146 ? -1.393 10.377 -3.596 1.00 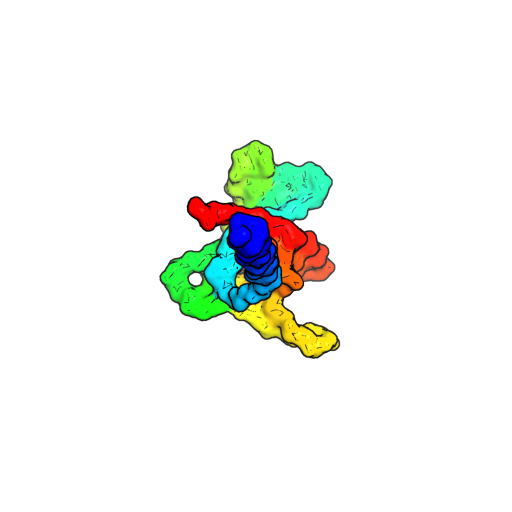46.78 146 ARG A N 1
ATOM 1154 C CA . ARG A 1 146 ? 0.022 10.700 -3.361 1.00 46.78 146 ARG A CA 1
ATOM 1155 C C . ARG A 1 146 ? 0.661 9.901 -2.238 1.00 46.78 146 ARG A C 1
ATOM 1157 O O . ARG A 1 146 ? 0.352 10.105 -1.068 1.00 46.78 146 ARG A O 1
ATOM 1164 N N . LEU A 1 147 ? 1.642 9.090 -2.620 1.00 50.91 147 LEU A N 1
ATOM 1165 C CA . LEU A 1 147 ? 2.603 8.465 -1.725 1.00 50.91 147 LEU A CA 1
ATOM 1166 C C . LEU A 1 147 ? 3.957 9.160 -1.867 1.00 50.91 147 LEU A C 1
ATOM 1168 O O . LEU A 1 147 ? 4.679 8.958 -2.842 1.00 50.91 147 LEU A O 1
ATOM 1172 N N . THR A 1 148 ? 4.339 9.960 -0.874 1.00 40.19 148 THR A N 1
ATOM 1173 C CA . THR A 1 148 ? 5.758 10.238 -0.639 1.00 40.19 148 THR A CA 1
ATOM 1174 C C . THR A 1 148 ? 6.388 8.949 -0.136 1.00 40.19 148 THR A C 1
ATOM 1176 O O . THR A 1 148 ? 6.259 8.621 1.040 1.00 40.19 148 THR A O 1
ATOM 1179 N N . ARG A 1 149 ? 7.070 8.211 -1.023 1.00 39.81 149 ARG A N 1
ATOM 1180 C CA . ARG A 1 149 ? 8.070 7.225 -0.596 1.00 39.81 149 ARG A CA 1
ATOM 1181 C C . ARG A 1 149 ? 8.990 7.936 0.406 1.00 39.81 149 ARG A C 1
ATOM 1183 O O . ARG A 1 149 ? 9.598 8.935 0.013 1.00 39.81 149 ARG A O 1
ATOM 1190 N N . PRO A 1 150 ? 9.127 7.472 1.662 1.00 39.34 150 PRO A N 1
ATOM 1191 C CA . PRO A 1 150 ? 10.316 7.807 2.417 1.00 39.34 150 PRO A CA 1
ATOM 1192 C C . PRO A 1 150 ? 11.463 7.211 1.607 1.00 39.34 150 PRO A C 1
ATOM 1194 O O . PRO A 1 150 ? 11.588 5.996 1.477 1.00 39.34 150 PRO A O 1
ATOM 1197 N N . THR A 1 151 ? 12.194 8.080 0.920 1.00 35.94 151 THR A N 1
ATOM 1198 C CA . THR A 1 151 ? 13.326 7.735 0.069 1.00 35.94 151 THR A CA 1
ATOM 1199 C C . THR A 1 151 ? 14.267 6.808 0.830 1.00 35.94 151 THR A C 1
ATOM 1201 O O . THR A 1 151 ? 14.905 7.247 1.783 1.00 35.94 151 THR A O 1
ATOM 1204 N N . MET A 1 152 ? 14.369 5.546 0.402 1.00 34.22 152 MET A N 1
ATOM 1205 C CA . MET A 1 152 ? 15.605 4.790 0.574 1.00 34.22 152 MET A CA 1
ATOM 1206 C C . MET A 1 152 ? 16.582 5.319 -0.477 1.00 34.22 152 MET A C 1
ATOM 1208 O O . MET A 1 152 ? 16.507 4.944 -1.647 1.00 34.22 152 MET A O 1
ATOM 1212 N N . PHE A 1 153 ? 17.435 6.246 -0.051 1.00 30.33 153 PHE A N 1
ATOM 1213 C CA . PHE A 1 153 ? 18.747 6.488 -0.639 1.00 30.33 153 PHE A CA 1
ATOM 1214 C C . PHE A 1 153 ? 19.779 6.346 0.473 1.00 30.33 153 PHE A C 1
ATOM 1216 O O . PHE A 1 153 ? 19.508 6.870 1.578 1.00 30.33 153 PHE A O 1
#

Foldseek 3Di:
DVVVVVVVVVVVVVVVVVVVVVQQADFDPDALVQVADKDWADDPPPDQKTWIKGWDAPVPDDTFKHKIWIWIAGNVPRDTHDIFIWIKGWDWDQDPVRDIFIKIWTWGPPDDPVPIDIWIKTWPDDGPQATWIWTDDPPDIDTDGGDPGPDPD

Secondary structure (DSSP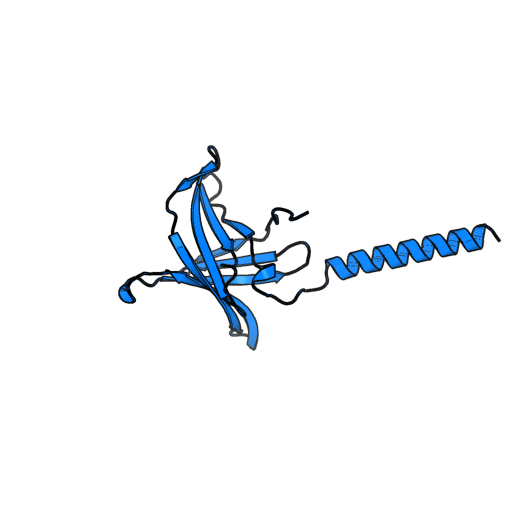, 8-state):
-HHHHHHHHHHHHHHHHHHHHHHHHSPPP--HHHH-EEEEEE-STT-SEEEEEEEE--S---SSEEEEEEEEEETTT--EEEEEEEEEEEEEEE-TTS-EEEEEEEEESS--GGG--EEEEEEEEE-SS-EEEEEEETTEEEEE---------